Protein AF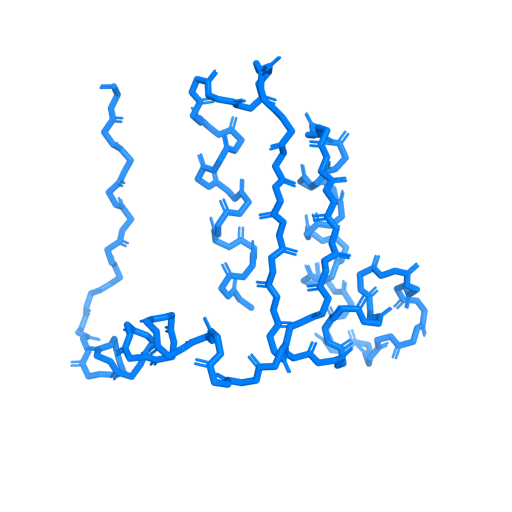-A0A9W7HYL3-F1 (afdb_monomer_lite)

Foldseek 3Di:
DVLLLVLVLCLPDPCQPPDEAEAEDQPPQLLVCLVPVVSDDPVCSVVSVSSNVSCVSGNYDYDYDHPVVCVVVVVVVVVCPPDPDDDDDRDD

Radius of gyration: 13.77 Å; chains: 1; bounding box: 36×27×35 Å

Secondary structure (DSSP, 8-state):
-HHHHHHHHHHHSGGGGTS-EEEEES-HHHHHHHH-GGGS-GGGHHHHHHHHHHHTTS-EEEEE--GGG-HHHHHHHHHHTT-SS-------

Structure (mmCIF, N/CA/C/O backbone):
data_AF-A0A9W7HYL3-F1
#
_entry.id   AF-A0A9W7HYL3-F1
#
loop_
_atom_site.group_PDB
_atom_site.id
_atom_site.type_symbol
_atom_site.label_atom_id
_atom_site.label_alt_id
_atom_site.label_comp_id
_atom_site.label_asym_id
_atom_site.label_entity_id
_atom_site.label_seq_id
_atom_site.pdbx_PDB_ins_code
_atom_site.Cartn_x
_atom_site.Cartn_y
_atom_site.Cartn_z
_atom_site.occupancy
_atom_site.B_iso_or_equiv
_atom_site.auth_seq_id
_atom_site.auth_comp_id
_atom_site.auth_asym_id
_atom_site.auth_atom_id
_atom_site.pdbx_PDB_model_num
ATOM 1 N N . MET A 1 1 ? 0.656 3.107 -5.894 1.00 86.50 1 MET A N 1
ATOM 2 C CA . MET A 1 1 ? -0.549 3.954 -5.766 1.00 86.50 1 MET A CA 1
ATOM 3 C C . MET A 1 1 ? -1.706 3.194 -5.138 1.00 86.50 1 MET A C 1
ATOM 5 O O . MET A 1 1 ? -2.046 3.547 -4.026 1.00 86.50 1 MET A O 1
ATOM 9 N N . ALA A 1 2 ? -2.233 2.119 -5.744 1.00 92.19 2 ALA A N 1
ATOM 10 C CA . ALA A 1 2 ? -3.414 1.398 -5.227 1.00 92.19 2 ALA A CA 1
ATOM 11 C C . ALA A 1 2 ? -3.370 1.048 -3.723 1.00 92.19 2 ALA A C 1
ATOM 13 O O . ALA A 1 2 ? -4.342 1.262 -3.011 1.00 92.19 2 ALA A O 1
ATOM 14 N N . ILE A 1 3 ? -2.222 0.579 -3.222 1.00 94.62 3 ILE A N 1
ATOM 15 C CA . ILE A 1 3 ? -2.045 0.276 -1.791 1.00 94.62 3 ILE A CA 1
ATOM 16 C C . ILE A 1 3 ? -2.183 1.528 -0.916 1.00 94.62 3 ILE A C 1
ATOM 18 O O . ILE A 1 3 ? -2.812 1.473 0.134 1.00 94.62 3 ILE A O 1
ATOM 22 N N . LEU A 1 4 ? -1.611 2.658 -1.343 1.00 94.44 4 LEU A N 1
ATOM 23 C CA . LEU A 1 4 ? -1.689 3.912 -0.594 1.00 94.44 4 LEU A CA 1
ATOM 24 C C . LEU A 1 4 ? -3.138 4.405 -0.510 1.00 94.44 4 LEU A C 1
ATOM 26 O O . LEU A 1 4 ? -3.587 4.802 0.562 1.00 94.44 4 LEU A O 1
ATOM 30 N N . GLU A 1 5 ? -3.866 4.322 -1.625 1.00 92.06 5 GLU A N 1
ATOM 31 C CA . GLU A 1 5 ? -5.290 4.661 -1.689 1.00 92.06 5 GLU A CA 1
ATOM 32 C C . GLU A 1 5 ? -6.109 3.774 -0.748 1.00 92.06 5 GLU A C 1
ATOM 34 O O . GLU A 1 5 ? -6.842 4.287 0.098 1.00 92.06 5 GLU A O 1
ATOM 39 N N . ALA A 1 6 ? -5.916 2.451 -0.813 1.00 92.62 6 ALA A N 1
ATOM 40 C CA . ALA A 1 6 ? -6.599 1.498 0.057 1.00 92.62 6 ALA A CA 1
ATOM 41 C C . ALA A 1 6 ? -6.346 1.794 1.545 1.00 92.62 6 ALA A C 1
ATOM 43 O O . ALA A 1 6 ? -7.288 1.847 2.335 1.00 92.62 6 ALA A O 1
ATOM 44 N N . LEU A 1 7 ? -5.094 2.065 1.923 1.00 93.50 7 LEU A N 1
ATOM 45 C CA . LEU A 1 7 ? -4.747 2.458 3.290 1.00 93.50 7 LEU A CA 1
ATOM 46 C C . LEU A 1 7 ? -5.449 3.756 3.710 1.00 93.50 7 LEU A C 1
ATOM 48 O O . LEU A 1 7 ? -5.965 3.840 4.823 1.00 93.50 7 LEU A O 1
ATOM 52 N N . SER A 1 8 ? -5.510 4.754 2.824 1.00 91.94 8 SER A N 1
ATOM 53 C CA . SER A 1 8 ? -6.162 6.035 3.120 1.00 91.94 8 SER A CA 1
ATOM 54 C C . SER A 1 8 ? -7.667 5.893 3.383 1.00 91.94 8 SER A C 1
ATOM 56 O O . SER A 1 8 ? -8.216 6.625 4.210 1.00 91.94 8 SER A O 1
ATOM 58 N N . ILE A 1 9 ? -8.319 4.932 2.720 1.00 91.44 9 ILE A N 1
ATOM 59 C CA . ILE A 1 9 ? -9.732 4.594 2.919 1.00 91.44 9 ILE A CA 1
ATOM 60 C C . ILE A 1 9 ? -9.900 3.859 4.248 1.00 91.44 9 ILE A C 1
ATOM 62 O O . ILE A 1 9 ? -10.714 4.256 5.082 1.00 91.44 9 ILE A O 1
ATOM 66 N N . VAL A 1 10 ? -9.103 2.811 4.479 1.00 92.12 10 VAL A N 1
ATOM 67 C CA . VAL A 1 10 ? -9.244 1.955 5.663 1.00 92.12 10 VAL A CA 1
ATOM 68 C C . VAL A 1 10 ? -9.026 2.742 6.948 1.00 92.12 10 VAL A C 1
ATOM 70 O O . VAL A 1 10 ? -9.825 2.591 7.867 1.00 92.12 10 VAL A O 1
ATOM 73 N N . ILE A 1 11 ? -8.027 3.628 7.004 1.00 92.50 11 ILE A N 1
ATOM 74 C CA . ILE A 1 11 ? -7.725 4.439 8.199 1.00 92.50 11 ILE A CA 1
ATOM 75 C C . ILE A 1 11 ? -8.880 5.363 8.588 1.00 92.50 11 ILE A C 1
ATOM 77 O O . ILE A 1 11 ? -9.082 5.627 9.772 1.00 92.50 11 ILE A O 1
ATOM 81 N N . LYS A 1 12 ? -9.639 5.854 7.605 1.00 91.69 12 LYS A N 1
ATOM 82 C CA . LYS A 1 12 ? -10.817 6.701 7.839 1.00 91.69 12 LYS A CA 1
ATOM 83 C C . LYS A 1 12 ? -12.064 5.885 8.174 1.00 91.69 12 LYS A C 1
ATOM 85 O O . LYS A 1 12 ? -13.027 6.432 8.696 1.00 91.69 12 LYS A O 1
ATOM 90 N N . SER A 1 13 ? -12.056 4.587 7.885 1.00 90.56 13 SER A N 1
ATOM 91 C CA . SER A 1 13 ? -13.184 3.706 8.160 1.00 90.56 13 SER A CA 1
ATOM 92 C C . SER A 1 13 ? -13.268 3.320 9.640 1.00 90.56 13 SER A C 1
ATOM 94 O O . SER A 1 13 ? -12.267 3.234 10.358 1.00 90.56 13 SER A O 1
ATOM 96 N N . LYS A 1 14 ? -14.470 2.942 10.080 1.00 90.94 14 LYS A N 1
ATOM 97 C CA . LYS A 1 14 ? -14.700 2.341 11.405 1.00 90.94 14 LYS A CA 1
ATOM 98 C C . LYS A 1 14 ? -13.937 1.028 11.641 1.00 90.94 14 LYS A C 1
ATOM 100 O O . LYS A 1 14 ? -13.805 0.600 12.785 1.00 90.94 14 LYS A O 1
ATOM 105 N N . TRP A 1 15 ? -13.436 0.378 10.588 1.00 89.50 15 TRP A N 1
ATOM 106 C CA . TRP A 1 15 ? -12.743 -0.910 10.685 1.00 89.50 15 TRP A CA 1
ATOM 107 C C . TRP A 1 15 ? -11.288 -0.789 11.133 1.00 89.50 15 TRP A C 1
ATOM 109 O O . TRP A 1 15 ? -10.762 -1.757 11.678 1.00 89.50 15 TRP A O 1
ATOM 119 N N . ALA A 1 16 ? -10.674 0.394 10.995 1.00 90.44 16 ALA A N 1
ATOM 120 C CA . ALA A 1 16 ? -9.264 0.637 11.314 1.00 90.44 16 ALA A CA 1
ATOM 121 C C . ALA A 1 16 ? -8.845 0.166 12.718 1.00 90.44 16 ALA A C 1
ATOM 123 O O . ALA A 1 16 ? -7.715 -0.266 12.918 1.00 90.44 16 ALA A O 1
ATOM 124 N N . LYS A 1 17 ? -9.757 0.265 13.695 1.00 87.56 17 LYS A N 1
ATOM 125 C CA . LYS A 1 17 ? -9.495 -0.055 15.109 1.00 87.56 17 LYS A CA 1
ATOM 126 C C . LYS A 1 17 ? -9.999 -1.430 15.545 1.00 87.56 17 LYS A C 1
ATOM 128 O O . LYS A 1 17 ? -9.671 -1.863 16.644 1.00 87.56 17 LYS A O 1
ATOM 133 N N . VAL A 1 18 ? -10.840 -2.075 14.738 1.00 87.50 18 VAL A N 1
ATOM 134 C CA . VAL A 1 18 ? -11.608 -3.262 15.156 1.00 87.50 18 VAL A CA 1
ATOM 135 C C . VAL A 1 18 ? -11.036 -4.542 14.556 1.00 87.50 18 VAL A C 1
ATOM 137 O O . VAL A 1 18 ? -11.091 -5.592 15.189 1.00 87.50 18 VAL A O 1
ATOM 140 N N . PHE A 1 19 ? -10.462 -4.462 13.355 1.00 90.38 19 PHE A N 1
ATOM 141 C CA . PHE A 1 19 ? -10.025 -5.633 12.604 1.00 90.38 19 PHE A CA 1
ATOM 142 C C . PHE A 1 19 ? -8.552 -5.555 12.217 1.00 90.38 19 PHE A C 1
ATOM 144 O O . PHE A 1 19 ? -7.955 -4.480 12.156 1.00 90.38 19 PHE A O 1
ATOM 151 N N . CYS A 1 20 ? -7.974 -6.723 11.938 1.00 92.81 20 CYS A N 1
ATOM 152 C CA . CYS A 1 20 ? -6.686 -6.800 11.270 1.00 92.81 20 CYS A CA 1
ATOM 153 C C . CYS A 1 20 ? -6.883 -6.535 9.772 1.00 92.81 20 CYS A C 1
ATOM 155 O O . CYS A 1 20 ? -7.755 -7.140 9.148 1.00 92.81 20 CYS A O 1
ATOM 157 N N . PHE A 1 21 ? -6.100 -5.620 9.207 1.00 93.50 21 PHE A N 1
ATOM 158 C CA . PHE A 1 21 ? -6.126 -5.307 7.785 1.00 93.50 21 PHE A CA 1
ATOM 159 C C . PHE A 1 21 ? -5.166 -6.226 7.020 1.00 93.50 21 PHE A C 1
ATOM 161 O O . PHE A 1 21 ? -3.948 -6.106 7.143 1.00 93.50 21 PHE A O 1
ATOM 168 N N . GLU A 1 22 ? -5.709 -7.136 6.219 1.00 94.69 22 GLU A N 1
ATOM 169 C CA . GLU A 1 22 ? -4.924 -7.995 5.329 1.00 94.69 22 GLU A CA 1
ATOM 170 C C . GLU A 1 22 ? -4.714 -7.283 3.986 1.00 94.69 22 GLU A C 1
ATOM 172 O O . GLU A 1 22 ? -5.658 -7.042 3.233 1.00 94.69 22 GLU A O 1
ATOM 177 N N . LEU A 1 23 ? -3.466 -6.923 3.691 1.00 94.38 23 LEU A N 1
ATOM 178 C CA . LEU A 1 23 ? -3.054 -6.351 2.417 1.00 94.38 23 LEU A CA 1
ATOM 179 C C . LEU A 1 23 ? -2.463 -7.445 1.530 1.00 94.38 23 LEU A C 1
ATOM 181 O O . LEU A 1 23 ? -1.382 -7.967 1.809 1.00 94.38 23 LEU A O 1
ATOM 185 N N . GLU A 1 24 ? -3.126 -7.724 0.416 1.00 95.38 24 GLU A N 1
ATOM 186 C CA . GLU A 1 24 ? -2.683 -8.709 -0.566 1.00 95.38 24 GLU A CA 1
ATOM 187 C C . GLU A 1 24 ? -2.281 -8.027 -1.876 1.00 95.38 24 GLU A C 1
ATOM 189 O O . GLU A 1 24 ? -2.942 -7.100 -2.347 1.00 95.38 24 GLU A O 1
ATOM 194 N N . SER A 1 25 ? -1.168 -8.460 -2.471 1.00 95.06 25 SER A N 1
ATOM 195 C CA . SER A 1 25 ? -0.718 -7.950 -3.768 1.00 95.06 25 SER A CA 1
ATOM 196 C C . SER A 1 25 ? 0.011 -9.023 -4.569 1.00 95.06 25 SER A C 1
ATOM 198 O O . SER A 1 25 ? 0.810 -9.777 -4.018 1.00 95.06 25 SER A O 1
ATOM 200 N N . ASP A 1 26 ? -0.211 -9.048 -5.884 1.00 94.75 26 ASP A N 1
ATOM 201 C CA . ASP A 1 26 ? 0.573 -9.856 -6.828 1.00 94.75 26 ASP A CA 1
ATOM 202 C C . ASP A 1 26 ? 1.907 -9.192 -7.224 1.00 94.75 26 ASP A C 1
ATOM 204 O O . ASP A 1 26 ? 2.736 -9.777 -7.925 1.00 94.75 26 ASP A O 1
ATOM 208 N N . CYS A 1 27 ? 2.156 -7.963 -6.759 1.00 94.44 27 CYS A N 1
ATOM 209 C CA . CYS A 1 27 ? 3.381 -7.231 -7.037 1.00 94.44 27 CYS A CA 1
ATOM 210 C C . CYS A 1 27 ? 4.458 -7.525 -5.982 1.00 94.44 27 CYS A C 1
ATOM 212 O O . CYS A 1 27 ? 4.608 -6.802 -4.992 1.00 94.44 27 CYS A O 1
ATOM 214 N N . ASN A 1 28 ? 5.272 -8.554 -6.236 1.00 93.25 28 ASN A N 1
ATOM 215 C CA . ASN A 1 28 ? 6.368 -8.961 -5.345 1.00 93.25 28 ASN A CA 1
ATOM 216 C C . ASN A 1 28 ? 7.328 -7.822 -4.984 1.00 93.25 28 ASN A C 1
ATOM 218 O O . ASN A 1 28 ? 7.758 -7.732 -3.837 1.00 93.25 28 ASN A O 1
ATOM 222 N N . ASN A 1 29 ? 7.635 -6.932 -5.934 1.00 94.94 29 ASN A N 1
ATOM 223 C CA . ASN A 1 29 ? 8.498 -5.778 -5.677 1.00 94.94 29 ASN A CA 1
ATOM 224 C C . ASN A 1 29 ? 7.911 -4.884 -4.588 1.00 94.94 29 ASN A C 1
ATOM 226 O O . ASN A 1 29 ? 8.611 -4.510 -3.656 1.00 94.94 29 ASN A O 1
ATOM 230 N N . VAL A 1 30 ? 6.616 -4.579 -4.668 1.00 94.50 30 VAL A N 1
ATOM 231 C CA . VAL A 1 30 ? 5.968 -3.703 -3.692 1.00 94.50 30 VAL A CA 1
ATOM 232 C C . VAL A 1 30 ? 5.877 -4.382 -2.328 1.00 94.50 30 VAL A C 1
ATOM 234 O O . VAL A 1 30 ? 6.178 -3.744 -1.324 1.00 94.50 30 VAL A O 1
ATOM 237 N N . VAL A 1 31 ? 5.550 -5.677 -2.275 1.00 95.62 31 VAL A N 1
ATOM 238 C CA . VAL A 1 31 ? 5.570 -6.445 -1.016 1.00 95.62 31 VAL A CA 1
ATOM 239 C C . VAL A 1 31 ? 6.968 -6.436 -0.392 1.00 95.62 31 VAL A C 1
ATOM 241 O O . VAL A 1 31 ? 7.107 -6.192 0.807 1.00 95.62 31 VAL A O 1
ATOM 244 N N . LEU A 1 32 ? 8.013 -6.643 -1.200 1.00 96.38 32 LEU A N 1
ATOM 245 C CA . LEU A 1 32 ? 9.401 -6.563 -0.752 1.00 96.38 32 LEU A CA 1
ATOM 246 C C . LEU A 1 32 ? 9.733 -5.168 -0.217 1.00 96.38 32 LEU A C 1
ATOM 248 O O . LEU A 1 32 ? 10.311 -5.062 0.857 1.00 96.38 32 LEU A O 1
ATOM 252 N N . TRP A 1 33 ? 9.348 -4.106 -0.924 1.00 97.31 33 TRP A N 1
ATOM 253 C CA . TRP A 1 33 ? 9.612 -2.729 -0.509 1.00 97.31 33 TRP A CA 1
ATOM 254 C C . TRP A 1 33 ? 8.880 -2.354 0.779 1.00 97.31 33 TRP A C 1
ATOM 256 O O . TRP A 1 33 ? 9.443 -1.656 1.610 1.00 97.31 33 TRP A O 1
ATOM 266 N N . LEU A 1 34 ? 7.654 -2.828 0.994 1.00 96.19 34 LEU A N 1
ATOM 267 C CA . LEU A 1 34 ? 6.941 -2.573 2.249 1.00 96.19 34 LEU A CA 1
ATOM 268 C C . LEU A 1 34 ? 7.545 -3.349 3.430 1.00 96.19 34 LEU A C 1
ATOM 270 O O . LEU A 1 34 ? 7.494 -2.880 4.560 1.00 96.19 34 LEU A O 1
ATOM 274 N N . ARG A 1 35 ? 8.150 -4.517 3.189 1.00 95.50 35 ARG A N 1
ATOM 275 C CA . ARG A 1 35 ? 8.854 -5.284 4.233 1.00 95.50 35 ARG A CA 1
ATOM 276 C C . ARG A 1 35 ? 10.267 -4.765 4.495 1.00 95.50 35 ARG A C 1
ATOM 278 O O . ARG A 1 35 ? 10.722 -4.767 5.633 1.00 95.50 35 ARG A O 1
ATOM 285 N N . ASN A 1 36 ? 10.959 -4.326 3.448 1.00 95.94 36 ASN A N 1
ATOM 286 C CA . ASN A 1 36 ? 12.288 -3.735 3.504 1.00 95.94 36 ASN A CA 1
ATOM 287 C C . ASN A 1 36 ? 12.347 -2.473 2.620 1.00 95.94 36 ASN A C 1
ATOM 289 O O . ASN A 1 36 ? 12.717 -2.542 1.441 1.00 95.94 36 ASN A O 1
ATOM 293 N N . PRO A 1 37 ? 12.028 -1.297 3.187 1.00 95.00 37 PRO A N 1
ATOM 294 C CA . PRO A 1 37 ? 11.924 -0.043 2.437 1.00 95.00 37 PRO A CA 1
ATOM 295 C C . PRO A 1 37 ? 13.217 0.361 1.735 1.00 95.00 37 PRO A C 1
ATOM 297 O O . PRO A 1 37 ? 13.179 1.018 0.693 1.00 95.00 37 PRO A O 1
ATOM 300 N N . PHE A 1 38 ? 14.373 -0.049 2.269 1.00 94.69 38 PHE A N 1
ATOM 301 C CA . PHE A 1 38 ? 15.700 0.238 1.711 1.00 94.69 38 PHE A CA 1
ATOM 302 C C . PHE A 1 38 ? 15.965 -0.442 0.369 1.00 94.69 38 PHE A C 1
ATOM 304 O O . PHE A 1 38 ? 16.832 0.014 -0.367 1.00 94.69 38 PHE A O 1
ATOM 311 N N . CYS A 1 39 ? 15.173 -1.451 0.004 1.00 95.56 39 CYS A N 1
ATOM 312 C CA . CYS A 1 39 ? 15.224 -2.075 -1.316 1.00 95.56 39 CYS A CA 1
ATOM 313 C C . CYS A 1 39 ? 14.403 -1.330 -2.382 1.00 95.56 39 CYS A C 1
ATOM 315 O O . CYS A 1 39 ? 14.441 -1.717 -3.550 1.00 95.56 39 CYS A O 1
ATOM 317 N N . SER A 1 40 ? 13.635 -0.299 -2.010 1.00 96.81 40 SER A N 1
ATOM 318 C CA . SER A 1 40 ? 12.876 0.487 -2.986 1.00 96.81 40 SER A CA 1
ATOM 319 C C . SER A 1 40 ? 13.780 1.463 -3.748 1.00 96.81 40 SER A C 1
ATOM 321 O O . SER A 1 40 ? 14.658 2.088 -3.145 1.00 96.81 40 SER A O 1
ATOM 323 N N . PRO A 1 41 ? 13.571 1.649 -5.064 1.00 97.00 41 PRO A N 1
ATOM 324 C CA . PRO A 1 41 ? 14.207 2.739 -5.794 1.00 97.00 41 PRO A CA 1
ATOM 325 C C . PRO A 1 41 ? 13.853 4.089 -5.161 1.00 97.00 41 PRO A C 1
ATOM 327 O O . PRO A 1 41 ? 12.709 4.297 -4.755 1.00 97.00 41 PRO A O 1
ATOM 330 N N . LEU A 1 42 ? 14.800 5.035 -5.144 1.00 96.38 42 LEU A N 1
ATOM 331 C CA . LEU A 1 42 ? 14.621 6.353 -4.511 1.00 96.38 42 LEU A CA 1
ATOM 332 C C . LEU A 1 42 ? 13.354 7.080 -4.984 1.00 96.38 42 LEU A C 1
ATOM 334 O O . LEU A 1 42 ? 12.660 7.688 -4.175 1.00 96.38 42 LEU A O 1
ATOM 338 N N . ALA A 1 43 ? 13.006 6.948 -6.268 1.00 95.88 43 ALA A N 1
ATOM 339 C CA . ALA A 1 43 ? 11.795 7.530 -6.843 1.00 95.88 43 ALA A CA 1
ATOM 340 C C . ALA A 1 43 ? 10.494 7.027 -6.182 1.00 95.88 43 ALA A C 1
ATOM 342 O O . ALA A 1 43 ? 9.516 7.765 -6.105 1.00 95.88 43 ALA A O 1
ATOM 343 N N . PHE A 1 44 ? 10.479 5.792 -5.672 1.00 95.62 44 PHE A N 1
ATOM 344 C CA . PHE A 1 44 ? 9.327 5.202 -4.984 1.00 95.62 44 PHE A CA 1
ATOM 345 C C . PHE A 1 44 ? 9.428 5.289 -3.460 1.00 95.62 44 PHE A C 1
ATOM 347 O O . PHE A 1 44 ? 8.484 4.922 -2.759 1.00 95.62 44 PHE A O 1
ATOM 354 N N . ARG A 1 45 ? 10.534 5.797 -2.912 1.00 95.69 45 ARG A N 1
ATOM 355 C CA . ARG A 1 45 ? 10.699 5.870 -1.463 1.00 95.69 45 ARG A CA 1
ATOM 356 C C . ARG A 1 45 ? 9.624 6.721 -0.770 1.00 95.69 45 ARG A C 1
ATOM 358 O O . ARG A 1 45 ? 9.058 6.232 0.206 1.00 95.69 45 ARG A O 1
ATOM 365 N N . PRO A 1 46 ? 9.230 7.904 -1.293 1.00 95.94 46 PRO A N 1
ATOM 366 C CA . PRO A 1 46 ? 8.182 8.711 -0.666 1.00 95.94 46 PRO A CA 1
ATOM 367 C C . PRO A 1 46 ? 6.839 7.984 -0.547 1.00 95.94 46 PRO A C 1
ATOM 369 O O . PRO A 1 46 ? 6.159 8.110 0.473 1.00 95.94 46 PRO A O 1
ATOM 372 N N . ILE A 1 47 ? 6.463 7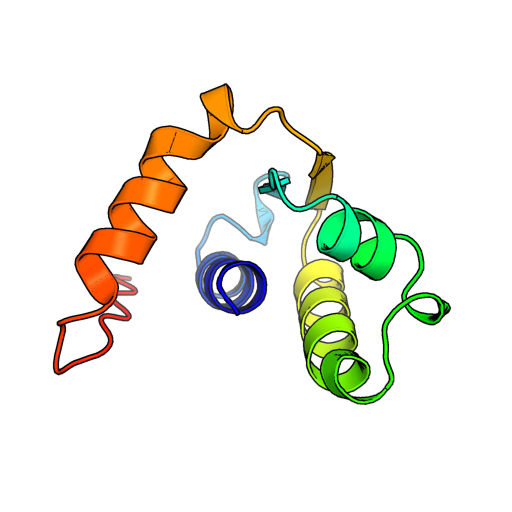.202 -1.568 1.00 96.19 47 ILE A N 1
ATOM 373 C CA . ILE A 1 47 ? 5.202 6.454 -1.562 1.00 96.19 47 ILE A CA 1
ATOM 374 C C . ILE A 1 47 ? 5.268 5.236 -0.640 1.00 96.19 47 ILE A C 1
ATOM 376 O O . ILE A 1 47 ? 4.307 4.970 0.077 1.00 96.19 47 ILE A O 1
ATOM 380 N N . VAL A 1 48 ? 6.402 4.533 -0.605 1.00 97.19 48 VAL A N 1
ATOM 381 C CA . VAL A 1 48 ? 6.619 3.417 0.325 1.00 97.19 48 VAL A CA 1
ATOM 382 C C . VAL A 1 48 ? 6.553 3.917 1.765 1.00 97.19 48 VAL A C 1
ATOM 384 O O . VAL A 1 48 ? 5.795 3.370 2.563 1.00 97.19 48 VAL A O 1
ATOM 387 N N . ASP A 1 49 ? 7.255 5.004 2.086 1.00 96.94 49 ASP A N 1
ATOM 388 C CA . ASP A 1 49 ? 7.237 5.583 3.429 1.00 96.94 49 ASP A CA 1
ATOM 389 C C . ASP A 1 49 ? 5.829 6.068 3.819 1.00 96.94 49 ASP A C 1
ATOM 391 O O . ASP A 1 49 ? 5.427 5.932 4.974 1.00 96.94 49 ASP A O 1
ATOM 395 N N . ALA A 1 50 ? 5.047 6.601 2.873 1.00 96.25 50 ALA A N 1
ATOM 396 C CA . ALA A 1 50 ? 3.654 6.971 3.120 1.00 96.25 50 ALA A CA 1
ATOM 397 C C . ALA A 1 50 ? 2.779 5.753 3.455 1.00 96.25 50 ALA A C 1
ATOM 399 O O . ALA A 1 50 ? 2.038 5.798 4.438 1.00 96.25 50 ALA A O 1
ATOM 400 N N . CYS A 1 51 ? 2.918 4.650 2.710 1.00 96.81 51 CYS A N 1
ATOM 401 C CA . CYS A 1 51 ? 2.225 3.400 3.021 1.00 96.81 51 CYS A CA 1
ATOM 402 C C . CYS A 1 51 ? 2.582 2.887 4.419 1.00 96.81 51 CYS A C 1
ATOM 404 O O . CYS A 1 51 ? 1.699 2.453 5.144 1.00 96.81 51 CYS A O 1
ATOM 406 N N . LEU A 1 52 ? 3.852 2.957 4.824 1.00 96.38 52 LEU A N 1
ATOM 407 C CA . LEU A 1 52 ? 4.282 2.497 6.148 1.00 96.38 52 LEU A CA 1
ATOM 408 C C . LEU A 1 52 ? 3.754 3.382 7.272 1.00 96.38 52 LEU A C 1
ATOM 410 O O . LEU A 1 52 ? 3.309 2.861 8.288 1.00 96.38 52 LEU A O 1
ATOM 414 N N . ARG A 1 53 ? 3.767 4.710 7.093 1.00 95.62 53 ARG A N 1
ATOM 415 C CA . ARG A 1 53 ? 3.187 5.645 8.072 1.00 95.62 53 ARG A CA 1
ATOM 416 C C . ARG A 1 53 ? 1.698 5.391 8.274 1.00 95.62 53 ARG A C 1
ATOM 418 O O . ARG A 1 53 ? 1.230 5.396 9.405 1.00 95.62 53 ARG A O 1
ATOM 425 N N . PHE A 1 54 ? 0.969 5.164 7.185 1.00 93.69 54 PHE A N 1
ATOM 426 C CA . PHE A 1 54 ? -0.444 4.809 7.233 1.00 93.69 54 PHE A CA 1
ATOM 427 C C . PHE A 1 54 ? -0.661 3.418 7.837 1.00 93.69 54 PHE A C 1
ATOM 429 O O . PHE A 1 54 ? -1.455 3.270 8.756 1.00 93.69 54 PHE A O 1
ATOM 436 N N . GLY A 1 55 ? 0.094 2.413 7.408 1.00 92.56 55 GLY A N 1
ATOM 437 C CA . GLY A 1 55 ? 0.008 1.066 7.961 1.00 92.56 55 GLY A CA 1
ATOM 438 C C . GLY A 1 55 ? 0.357 0.988 9.449 1.00 92.56 55 GLY A C 1
ATOM 439 O O . GLY A 1 55 ? -0.219 0.175 10.155 1.00 92.56 55 GLY A O 1
ATOM 440 N N . ALA A 1 56 ? 1.232 1.860 9.961 1.00 92.25 56 ALA A N 1
ATOM 441 C CA . ALA A 1 56 ? 1.616 1.884 11.374 1.00 92.25 56 ALA A CA 1
ATOM 442 C C . ALA A 1 56 ? 0.465 2.242 12.332 1.00 92.25 56 ALA A C 1
ATOM 444 O O . ALA A 1 56 ? 0.549 1.925 13.517 1.00 92.25 56 ALA A O 1
ATOM 445 N N . SER A 1 57 ? -0.602 2.892 11.850 1.00 89.88 57 SER A N 1
ATOM 446 C CA . SER A 1 57 ? -1.809 3.144 12.650 1.00 89.88 57 SER A CA 1
ATOM 447 C C . SER A 1 57 ? -2.815 1.988 12.611 1.00 89.88 57 SER A C 1
ATOM 449 O O . SER A 1 57 ? -3.837 2.046 13.296 1.00 89.88 57 SER A O 1
ATOM 451 N N . LEU A 1 58 ? -2.526 0.940 11.833 1.00 92.31 58 LEU A N 1
ATOM 452 C CA . LEU A 1 58 ? -3.356 -0.241 11.651 1.00 92.31 58 LEU A CA 1
ATOM 453 C C . LEU A 1 58 ? -2.655 -1.480 12.217 1.00 92.31 58 LEU A C 1
ATOM 455 O O . LEU A 1 58 ? -1.436 -1.629 12.159 1.00 92.31 58 LEU A O 1
ATOM 459 N N . ASN A 1 59 ? -3.444 -2.442 12.688 1.00 92.50 59 ASN A N 1
ATOM 460 C CA . ASN A 1 59 ? -2.955 -3.808 12.818 1.00 92.50 59 ASN A CA 1
ATOM 461 C C . ASN A 1 59 ? -3.034 -4.467 11.436 1.00 92.50 59 ASN A C 1
ATOM 463 O O . ASN A 1 59 ? -4.093 -4.963 11.067 1.00 92.50 59 ASN A O 1
ATOM 467 N N . TRP A 1 60 ? -1.960 -4.431 10.651 1.00 94.94 60 TRP A N 1
ATOM 468 C CA . TRP A 1 60 ? -1.965 -4.931 9.272 1.00 94.94 60 TRP A CA 1
ATOM 469 C C . TRP A 1 60 ? -0.983 -6.074 9.016 1.00 94.94 60 TRP A C 1
ATOM 471 O O . TRP A 1 60 ? 0.049 -6.204 9.679 1.00 94.94 60 TRP A O 1
ATOM 481 N N . ARG A 1 61 ? -1.300 -6.887 8.010 1.00 94.94 61 ARG A N 1
ATOM 482 C CA . ARG A 1 61 ? -0.436 -7.936 7.462 1.00 94.94 61 ARG A CA 1
ATOM 483 C C . ARG A 1 61 ? -0.296 -7.749 5.964 1.00 94.94 61 ARG A C 1
ATOM 485 O O . ARG A 1 61 ? -1.204 -7.257 5.308 1.00 94.94 61 ARG A O 1
ATOM 492 N N . ILE A 1 62 ? 0.867 -8.113 5.434 1.00 95.19 62 ILE A N 1
ATOM 493 C CA . ILE A 1 62 ? 1.213 -7.900 4.028 1.00 95.19 62 ILE A CA 1
ATOM 494 C C . ILE A 1 62 ? 1.575 -9.243 3.421 1.00 95.19 62 ILE A C 1
ATOM 496 O O . ILE A 1 62 ? 2.599 -9.831 3.791 1.00 95.19 62 ILE A O 1
ATOM 500 N N . ASN A 1 63 ? 0.779 -9.690 2.457 1.00 94.88 63 ASN A N 1
ATOM 501 C CA . ASN A 1 63 ? 0.915 -10.986 1.812 1.00 94.88 63 ASN A CA 1
ATOM 502 C C . ASN A 1 63 ? 1.167 -10.810 0.312 1.00 94.88 63 ASN A C 1
ATOM 504 O O . ASN A 1 63 ? 0.551 -9.977 -0.354 1.00 94.88 63 ASN A O 1
ATOM 508 N N . SER A 1 64 ? 2.094 -11.610 -0.215 1.00 94.00 64 SER A N 1
ATOM 509 C CA . SER A 1 64 ? 2.211 -11.790 -1.660 1.00 94.00 64 SER A CA 1
ATOM 510 C C . SER A 1 64 ? 1.249 -12.892 -2.083 1.00 94.00 64 SER A C 1
ATOM 512 O O . SER A 1 64 ? 1.199 -13.938 -1.432 1.00 94.00 64 SER A O 1
ATOM 514 N N . ILE A 1 65 ? 0.497 -12.648 -3.150 1.00 93.56 65 ILE A N 1
ATOM 515 C CA . ILE A 1 65 ? -0.452 -13.604 -3.723 1.00 93.56 65 ILE A CA 1
ATOM 516 C C . ILE A 1 65 ? -0.127 -13.875 -5.192 1.00 93.56 65 ILE A C 1
ATOM 518 O O . ILE A 1 65 ? 0.537 -13.088 -5.864 1.00 93.56 65 ILE A O 1
ATOM 522 N N . GLY A 1 66 ? -0.607 -15.005 -5.708 1.00 89.50 66 GLY A N 1
ATOM 523 C CA . GLY A 1 66 ? -0.547 -15.283 -7.140 1.00 89.50 66 GLY A CA 1
ATOM 524 C C . GLY A 1 66 ? -1.430 -14.313 -7.928 1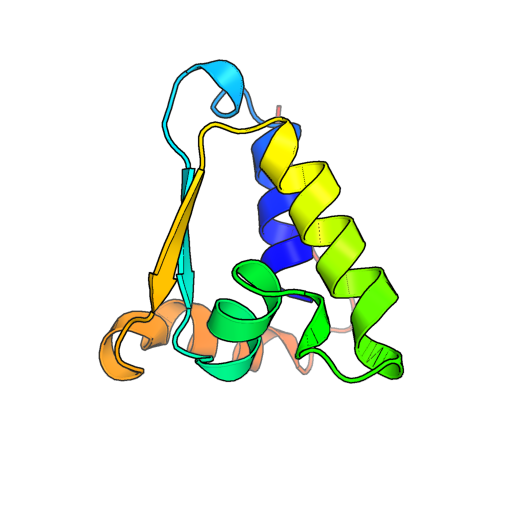.00 89.50 66 GLY A C 1
ATOM 525 O O . GLY A 1 66 ? -2.499 -13.917 -7.462 1.00 89.50 66 GLY A O 1
ATOM 526 N N . ARG A 1 67 ? -1.011 -13.966 -9.150 1.00 84.44 67 ARG A N 1
ATOM 527 C CA . ARG A 1 67 ? -1.769 -13.076 -10.047 1.00 84.44 67 ARG A CA 1
ATOM 528 C C . ARG A 1 67 ? -3.198 -13.565 -10.298 1.00 84.44 67 ARG A C 1
ATOM 530 O O . ARG A 1 67 ? -4.112 -12.749 -10.382 1.00 84.44 67 ARG A O 1
ATOM 537 N N . ASP A 1 68 ? -3.401 -14.878 -10.349 1.00 88.12 68 ASP A N 1
ATOM 538 C CA . ASP A 1 68 ? -4.721 -15.475 -10.570 1.00 88.12 68 ASP A CA 1
ATOM 539 C C . ASP A 1 68 ? -5.714 -15.146 -9.444 1.00 88.12 68 ASP A C 1
ATOM 541 O O . ASP A 1 68 ? -6.915 -15.110 -9.689 1.00 88.12 68 ASP A O 1
ATOM 545 N N . CYS A 1 69 ? -5.234 -14.825 -8.239 1.00 85.62 69 CYS A N 1
ATOM 546 C CA . CYS A 1 69 ? -6.070 -14.394 -7.119 1.00 85.62 69 CYS A CA 1
ATOM 547 C C . CYS A 1 69 ? -6.377 -12.884 -7.147 1.00 85.62 69 CYS A C 1
ATOM 549 O O . CYS A 1 69 ? -7.273 -12.429 -6.443 1.00 85.62 69 CYS A O 1
ATOM 551 N N . ASN A 1 70 ? -5.667 -12.098 -7.968 1.00 90.62 70 ASN A N 1
ATOM 552 C CA . ASN A 1 70 ? -5.766 -10.634 -8.017 1.00 90.62 70 ASN A CA 1
ATOM 553 C C . ASN A 1 70 ? -6.631 -10.110 -9.187 1.00 90.62 70 ASN A C 1
ATOM 555 O O . ASN A 1 70 ? -6.645 -8.913 -9.481 1.00 90.62 70 ASN A O 1
ATOM 559 N N . GLN A 1 71 ? -7.360 -10.997 -9.874 1.00 91.12 71 GLN A N 1
ATOM 560 C CA . GLN A 1 71 ? -8.091 -10.679 -11.111 1.00 91.12 71 GLN A CA 1
ATOM 561 C C . GLN A 1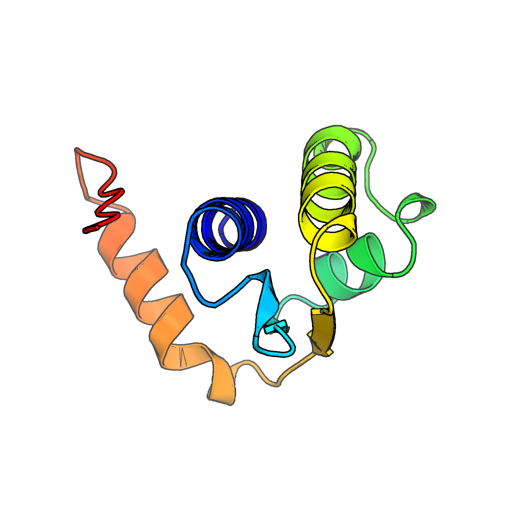 71 ? -9.109 -9.546 -10.942 1.00 91.12 71 GLN A C 1
ATOM 563 O O . GLN A 1 71 ? -9.250 -8.706 -11.832 1.00 91.12 71 GLN A O 1
ATOM 568 N N . ALA A 1 72 ? -9.810 -9.502 -9.806 1.00 91.50 72 ALA A N 1
ATOM 569 C CA . ALA A 1 72 ? -10.798 -8.462 -9.536 1.00 91.50 72 ALA A CA 1
ATOM 570 C C . ALA A 1 72 ? -10.141 -7.076 -9.420 1.00 91.50 72 ALA A C 1
ATOM 572 O O . ALA A 1 72 ? -10.598 -6.125 -10.053 1.00 91.50 72 ALA A O 1
ATOM 573 N N . ALA A 1 73 ? -9.039 -6.967 -8.670 1.00 89.62 73 ALA A N 1
ATOM 574 C CA . ALA A 1 73 ? -8.317 -5.707 -8.512 1.00 89.62 73 ALA A CA 1
ATOM 575 C C . ALA A 1 73 ? -7.666 -5.254 -9.828 1.00 89.62 73 ALA A C 1
ATOM 577 O O . ALA A 1 73 ? -7.748 -4.077 -10.178 1.00 89.62 73 ALA A O 1
ATOM 578 N N . ASP A 1 74 ? -7.082 -6.182 -10.591 1.00 90.94 74 ASP A N 1
ATOM 579 C CA . ASP A 1 74 ? -6.520 -5.904 -11.917 1.00 90.94 74 ASP A CA 1
ATOM 580 C C . ASP A 1 74 ? -7.598 -5.428 -12.909 1.00 90.94 74 ASP A C 1
ATOM 582 O O . ASP A 1 74 ? -7.416 -4.428 -13.607 1.00 90.94 74 ASP A O 1
ATOM 586 N N . SER A 1 75 ? -8.767 -6.076 -12.917 1.00 91.56 75 SER A N 1
ATOM 587 C CA . SER A 1 75 ? -9.906 -5.671 -13.753 1.00 91.56 75 SER A CA 1
ATOM 588 C C . SER A 1 75 ? -10.421 -4.280 -13.379 1.00 91.56 75 SER A C 1
ATOM 590 O O . SER A 1 75 ? -10.687 -3.458 -14.259 1.00 91.56 75 SER A O 1
ATOM 592 N N . LEU A 1 76 ? -10.515 -3.979 -12.080 1.00 89.69 76 LEU A N 1
ATOM 593 C CA . LEU A 1 76 ? -10.898 -2.653 -11.595 1.00 89.69 76 LEU A CA 1
ATOM 594 C C . LEU A 1 76 ? -9.882 -1.588 -12.014 1.00 89.69 76 LEU A C 1
ATOM 596 O O . LEU A 1 76 ? -10.289 -0.549 -12.538 1.00 89.69 76 LEU A O 1
ATOM 600 N N . ALA A 1 77 ? -8.584 -1.863 -11.866 1.00 88.06 77 ALA A N 1
ATOM 601 C CA . ALA A 1 77 ? -7.523 -0.960 -12.299 1.00 88.06 77 ALA A CA 1
ATOM 602 C C . ALA A 1 77 ? -7.607 -0.675 -13.808 1.00 88.06 77 ALA A C 1
ATOM 604 O O . ALA A 1 77 ? -7.607 0.487 -14.214 1.00 88.06 77 ALA A O 1
ATOM 605 N N . LYS A 1 78 ? -7.783 -1.713 -14.639 1.00 90.44 78 LYS A N 1
ATOM 606 C CA . LYS A 1 78 ? -7.967 -1.577 -16.096 1.00 90.44 78 LYS A CA 1
ATOM 607 C C . LYS A 1 78 ? -9.203 -0.757 -16.456 1.00 90.44 78 LYS A C 1
ATOM 609 O O . LYS A 1 78 ? -9.134 0.096 -17.336 1.00 90.44 78 LYS A O 1
ATOM 614 N N . SER A 1 79 ? -10.315 -0.964 -15.748 1.00 88.44 79 SER A N 1
ATOM 615 C CA . SER A 1 79 ? -11.548 -0.191 -15.956 1.00 88.44 79 SER A CA 1
ATOM 616 C C . SER A 1 79 ? -11.387 1.303 -15.639 1.00 88.44 79 SER A C 1
ATOM 618 O O . SER A 1 79 ? -12.161 2.123 -16.130 1.00 88.44 79 SER A O 1
ATOM 620 N N . GLY A 1 80 ? -10.393 1.655 -14.817 1.00 84.69 80 GLY A N 1
ATOM 621 C CA . GLY A 1 80 ? -10.087 3.028 -14.428 1.00 84.69 80 GLY A CA 1
ATOM 622 C C . GLY A 1 80 ? -9.249 3.805 -15.442 1.00 84.69 80 GLY A C 1
ATOM 623 O O . GLY A 1 80 ? -9.330 5.026 -15.446 1.00 84.69 80 GLY A O 1
ATOM 624 N N . ILE A 1 81 ? -8.503 3.134 -16.329 1.00 83.56 81 ILE A N 1
ATOM 625 C CA . ILE A 1 81 ? -7.518 3.774 -17.229 1.00 83.56 81 ILE A CA 1
ATOM 626 C C . ILE A 1 81 ? -8.138 4.883 -18.094 1.00 83.56 81 ILE A C 1
ATOM 628 O O . ILE A 1 81 ? -7.502 5.903 -18.337 1.00 83.56 81 ILE A O 1
ATOM 632 N N . ASN A 1 82 ? -9.384 4.700 -18.536 1.00 78.31 82 ASN A N 1
ATOM 633 C CA . ASN A 1 82 ? -10.073 5.640 -19.426 1.00 78.31 82 ASN A CA 1
ATOM 634 C C . ASN A 1 82 ? -11.035 6.588 -18.695 1.00 78.31 82 ASN A C 1
ATOM 636 O O . ASN A 1 82 ? -11.828 7.273 -19.340 1.00 78.31 82 ASN A O 1
ATOM 640 N N . ARG A 1 83 ? -11.032 6.612 -17.358 1.00 77.06 83 ARG A N 1
ATOM 641 C CA . ARG A 1 83 ? -11.921 7.501 -16.604 1.00 77.06 83 ARG A CA 1
ATOM 642 C C . ARG A 1 83 ? -11.326 8.904 -16.537 1.00 77.06 83 ARG A C 1
ATOM 644 O O . ARG A 1 83 ? -10.137 9.077 -16.312 1.00 77.06 83 ARG A O 1
ATOM 651 N N . HIS A 1 84 ? -12.175 9.912 -16.720 1.00 71.19 84 HIS A N 1
ATOM 652 C CA . HIS A 1 84 ? -11.792 11.325 -16.602 1.00 71.19 84 HIS A CA 1
ATOM 653 C C . HIS A 1 84 ? -11.884 11.868 -15.166 1.00 71.19 84 HIS A C 1
ATOM 655 O O . HIS A 1 84 ? -11.503 13.009 -14.926 1.00 71.19 84 HIS A O 1
ATOM 661 N N . LEU A 1 85 ? -12.396 11.073 -14.221 1.00 67.44 85 LEU A N 1
ATOM 662 C CA . LEU A 1 85 ? -12.560 11.438 -12.814 1.00 67.44 85 LEU A CA 1
ATOM 663 C C . LEU A 1 85 ? -12.107 10.281 -11.917 1.00 67.44 85 LEU A C 1
ATOM 665 O O . LEU A 1 85 ? -12.490 9.131 -12.154 1.00 67.44 85 LEU A O 1
ATOM 669 N N . ASP A 1 86 ? -11.347 10.605 -10.871 1.00 65.19 86 ASP A N 1
ATOM 670 C CA . ASP A 1 86 ? -11.011 9.679 -9.790 1.00 65.19 86 ASP A CA 1
ATOM 671 C C . ASP A 1 86 ? -12.194 9.575 -8.816 1.00 65.19 86 ASP A C 1
ATOM 673 O O . ASP A 1 86 ? -12.643 10.571 -8.248 1.00 65.19 86 ASP A O 1
ATOM 677 N N . TYR A 1 87 ? -12.717 8.365 -8.607 1.00 62.84 87 TYR A N 1
ATOM 678 C CA . TYR A 1 87 ? -13.747 8.122 -7.595 1.00 62.84 87 TYR A CA 1
ATOM 679 C C . TYR A 1 87 ? -13.088 7.769 -6.260 1.00 62.84 87 TYR A C 1
ATOM 681 O O . TYR A 1 87 ? -12.551 6.675 -6.105 1.00 62.84 87 TYR A O 1
ATOM 689 N N . VAL A 1 88 ? -13.205 8.655 -5.271 1.00 55.72 88 VAL A N 1
ATOM 690 C CA . VAL A 1 88 ? -13.000 8.316 -3.856 1.00 55.72 88 VAL A CA 1
ATOM 691 C C . VAL A 1 88 ? -14.346 8.467 -3.155 1.00 55.72 88 VAL A C 1
ATOM 693 O O . VAL A 1 88 ? -14.692 9.541 -2.674 1.00 55.72 88 VAL A O 1
ATOM 696 N N . ILE A 1 89 ? -15.149 7.400 -3.144 1.00 49.34 89 ILE A N 1
ATOM 697 C CA . ILE A 1 89 ? -16.373 7.358 -2.337 1.00 49.34 89 ILE A CA 1
ATOM 698 C C . ILE A 1 89 ? -15.992 6.770 -0.980 1.00 49.34 89 ILE A C 1
ATOM 700 O O . ILE A 1 89 ? -15.792 5.565 -0.855 1.00 49.34 89 ILE A O 1
ATOM 704 N N . VAL A 1 90 ? -15.889 7.627 0.033 1.00 49.44 90 VAL A N 1
ATOM 705 C CA . VAL A 1 90 ? -15.926 7.209 1.438 1.00 49.44 90 VAL A CA 1
ATOM 706 C C . VAL A 1 90 ? -17.279 7.674 1.961 1.00 49.44 90 VAL A C 1
ATOM 708 O O . VAL A 1 90 ? -17.481 8.868 2.151 1.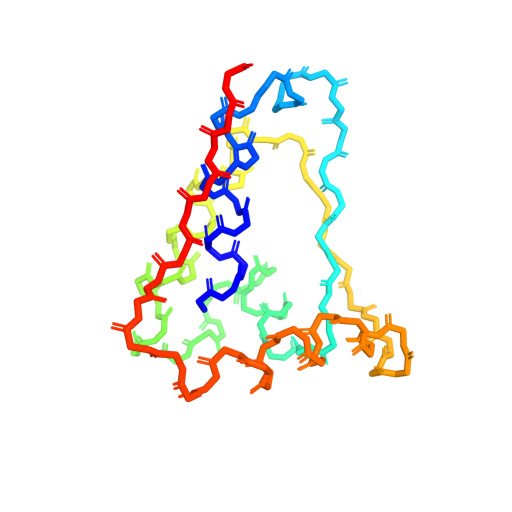00 49.44 90 VAL A O 1
ATOM 711 N N . ALA A 1 91 ? -18.232 6.749 2.067 1.00 40.00 91 ALA A N 1
ATOM 712 C CA . ALA A 1 91 ? -19.508 7.002 2.726 1.00 40.00 91 ALA A CA 1
ATOM 713 C C . ALA A 1 91 ? -19.350 6.745 4.234 1.00 40.00 91 ALA A C 1
ATOM 715 O O . ALA A 1 91 ? -18.731 5.743 4.609 1.00 40.00 91 ALA A O 1
ATOM 716 N N . ASP A 1 92 ? -19.884 7.663 5.045 1.00 41.66 9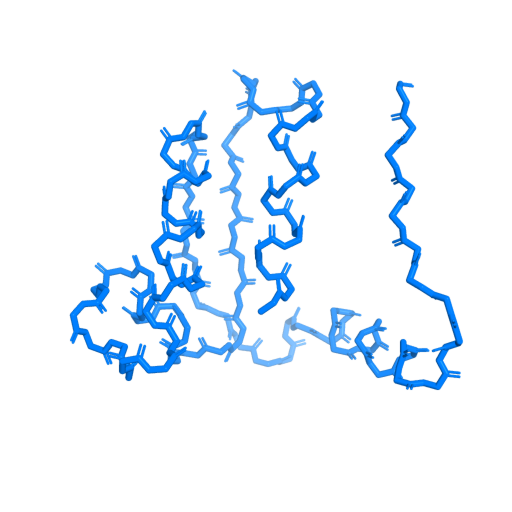2 ASP A N 1
ATOM 717 C CA . ASP A 1 92 ? -19.910 7.618 6.516 1.00 41.66 92 ASP A CA 1
ATOM 718 C C . ASP A 1 92 ? -20.760 6.456 7.073 1.00 41.66 92 ASP A C 1
ATOM 720 O O . ASP A 1 92 ? -21.853 6.184 6.517 1.00 41.66 92 ASP A O 1
#

Sequence (92 aa):
MAILEALSIVIKSKWAKVFCFELESDCNNVVLWLRNPFCSPLAFRPIVDACLRFGASLNWRINSIGRDCNQAADSLAKSGINRHLDYVIVAD

Organism: Hibiscus trionum (NCBI:txid183268)

pLDDT: mean 88.89, std 11.99, range [40.0, 97.31]

InterPro domains:
  IPR036397 Ribonuclease H superfamily [G3DSA:3.30.420.10] (1-83)